Protein AF-A0A9X0D9J4-F1 (afdb_monomer)

Nearest PDB structures (foldseek):
  1x8j-assembly1_A  TM=8.548E-01  e=2.044E-05  Spodoptera frugiperda
  5x2b-assembly3_B  TM=7.689E-01  e=1.694E-05  Mus musculus
  5x2b-assembly8_H  TM=8.054E-01  e=3.588E-05  Mus musculus
  3f3y-assembly2_D  TM=8.824E-01  e=1.421E-04  Homo sapiens
  5x2b-assembly4_D  TM=7.700E-01  e=3.820E-05  Mus musculus

Structure (mmCIF, N/CA/C/O backbone):
data_AF-A0A9X0D9J4-F1
#
_entry.id   AF-A0A9X0D9J4-F1
#
loop_
_atom_site.group_PDB
_atom_site.id
_atom_site.type_symbol
_atom_site.label_atom_id
_atom_site.label_alt_id
_atom_site.label_comp_id
_atom_site.label_asym_id
_atom_site.label_entity_id
_atom_site.label_seq_id
_atom_site.pdbx_PDB_ins_code
_atom_site.Cartn_x
_atom_site.Cartn_y
_atom_site.Cartn_z
_atom_site.occupancy
_atom_site.B_iso_or_equiv
_atom_site.auth_seq_id
_atom_site.auth_comp_id
_atom_site.auth_asym_id
_atom_site.auth_atom_id
_atom_site.pdbx_PDB_model_num
ATOM 1 N N . MET A 1 1 ? 30.056 -6.915 -14.602 1.00 37.34 1 MET A N 1
ATOM 2 C CA . MET A 1 1 ? 28.630 -7.186 -14.317 1.00 37.34 1 MET A CA 1
ATOM 3 C C . MET A 1 1 ? 27.848 -5.922 -14.601 1.00 37.34 1 MET A C 1
ATOM 5 O O . MET A 1 1 ? 28.035 -4.936 -13.902 1.00 37.34 1 MET A O 1
ATOM 9 N N . GLU A 1 2 ? 27.048 -5.941 -15.660 1.00 38.38 2 GLU A N 1
ATOM 10 C CA . GLU A 1 2 ? 26.209 -4.816 -16.075 1.00 38.38 2 GLU A CA 1
ATOM 11 C C . GLU A 1 2 ? 25.000 -4.711 -15.133 1.00 38.38 2 GLU A C 1
ATOM 13 O O . GLU A 1 2 ? 24.261 -5.688 -14.940 1.00 38.38 2 GLU A O 1
ATOM 18 N N . ARG A 1 3 ? 24.897 -3.566 -14.451 1.00 39.16 3 ARG A N 1
ATOM 19 C CA . ARG A 1 3 ? 23.935 -3.303 -13.374 1.00 39.16 3 ARG A CA 1
ATOM 20 C C . ARG A 1 3 ? 22.540 -3.022 -13.948 1.00 39.16 3 ARG A C 1
ATOM 22 O O . ARG A 1 3 ? 22.402 -2.660 -15.112 1.00 39.16 3 ARG A O 1
ATOM 29 N N . VAL A 1 4 ? 21.504 -3.312 -13.157 1.00 40.75 4 VAL A N 1
ATOM 30 C CA . VAL A 1 4 ? 20.101 -3.239 -13.585 1.00 40.75 4 VAL A CA 1
ATOM 31 C C . VAL A 1 4 ? 19.490 -1.932 -13.049 1.00 40.75 4 VAL A C 1
ATOM 33 O O . VAL A 1 4 ? 19.341 -1.820 -11.830 1.00 40.75 4 VAL A O 1
ATOM 36 N N . PRO A 1 5 ? 19.085 -0.977 -13.912 1.00 44.94 5 PRO A N 1
ATOM 37 C CA . PRO A 1 5 ? 18.854 0.427 -13.537 1.00 44.94 5 PRO A CA 1
ATOM 38 C C . PRO A 1 5 ? 17.810 0.691 -12.440 1.00 44.94 5 PRO A C 1
ATOM 40 O O . PRO A 1 5 ? 17.852 1.727 -11.785 1.00 44.94 5 PRO A O 1
ATOM 43 N N . PHE A 1 6 ? 16.862 -0.224 -12.207 1.00 38.28 6 PHE A N 1
ATOM 44 C CA . PHE A 1 6 ? 15.799 -0.027 -11.212 1.00 38.28 6 PHE A CA 1
ATOM 45 C C . PHE A 1 6 ? 16.192 -0.429 -9.779 1.00 38.28 6 PHE A C 1
ATOM 47 O O . PHE A 1 6 ? 15.491 -0.068 -8.837 1.00 38.28 6 PHE A O 1
ATOM 54 N N . LEU A 1 7 ? 17.299 -1.159 -9.598 1.00 39.75 7 LEU A N 1
ATOM 55 C CA . LEU A 1 7 ? 17.807 -1.583 -8.281 1.00 39.75 7 LEU A CA 1
ATOM 56 C C . LEU A 1 7 ? 18.912 -0.662 -7.741 1.00 39.75 7 LEU A C 1
ATOM 58 O O . LEU A 1 7 ? 19.420 -0.884 -6.646 1.00 39.75 7 LEU A O 1
ATOM 62 N N . GLU A 1 8 ? 19.294 0.367 -8.496 1.00 45.62 8 GLU A N 1
ATOM 63 C CA . GLU A 1 8 ? 20.432 1.240 -8.180 1.00 45.62 8 GLU A CA 1
ATOM 64 C C . GLU A 1 8 ? 20.079 2.391 -7.220 1.00 45.62 8 GLU A C 1
ATOM 66 O O . GLU A 1 8 ? 20.970 3.036 -6.676 1.00 45.62 8 GLU A O 1
ATOM 71 N N . LEU A 1 9 ? 18.789 2.627 -6.953 1.00 37.94 9 LEU A N 1
ATOM 72 C CA . LEU A 1 9 ? 18.294 3.781 -6.186 1.00 37.94 9 LEU A CA 1
ATOM 73 C C . LEU A 1 9 ? 18.106 3.532 -4.678 1.00 37.94 9 LEU A C 1
ATOM 75 O O . LEU A 1 9 ? 17.303 4.198 -4.030 1.00 37.94 9 LEU A O 1
ATOM 79 N N . ALA A 1 10 ? 18.867 2.609 -4.092 1.00 41.00 10 ALA A N 1
ATOM 80 C CA . ALA A 1 10 ? 18.852 2.364 -2.649 1.00 41.00 10 ALA A CA 1
ATOM 81 C C . ALA A 1 10 ? 20.189 2.700 -1.971 1.00 41.00 10 ALA A C 1
ATOM 83 O O . ALA A 1 10 ? 20.630 1.984 -1.080 1.00 41.00 10 ALA A O 1
ATOM 84 N N . THR A 1 11 ? 20.834 3.813 -2.327 1.00 41.22 11 THR A N 1
ATOM 85 C CA . THR A 1 11 ? 21.768 4.463 -1.392 1.00 41.22 11 THR A CA 1
ATOM 86 C C . THR A 1 11 ? 20.986 5.446 -0.531 1.00 41.22 11 THR A C 1
ATOM 88 O O . THR A 1 11 ? 21.172 6.659 -0.610 1.00 41.22 11 THR A O 1
ATOM 91 N N . ASN A 1 12 ? 20.064 4.919 0.276 1.00 43.94 12 ASN A N 1
ATOM 92 C CA . ASN A 1 12 ? 19.640 5.663 1.451 1.00 43.94 12 ASN A CA 1
ATOM 93 C C . ASN A 1 12 ? 20.888 5.717 2.356 1.00 43.94 12 ASN A C 1
ATOM 95 O O . ASN A 1 12 ? 21.502 4.659 2.551 1.00 43.94 12 ASN A O 1
ATOM 99 N N . PRO A 1 13 ? 21.331 6.886 2.864 1.00 40.62 13 PRO A N 1
ATOM 100 C CA . PRO A 1 13 ? 22.352 6.914 3.909 1.00 40.62 13 PRO A CA 1
ATOM 101 C C . PRO A 1 13 ? 21.949 5.913 4.989 1.00 40.62 13 PRO A C 1
ATOM 103 O O . PRO A 1 13 ? 20.756 5.725 5.210 1.00 40.62 13 PRO A O 1
ATOM 106 N N . HIS A 1 14 ? 22.924 5.221 5.580 1.00 43.00 14 HIS A N 1
ATOM 107 C CA . HIS A 1 14 ? 22.722 4.137 6.540 1.00 43.00 14 HIS A CA 1
ATOM 108 C C . HIS A 1 14 ? 21.894 4.627 7.741 1.00 43.00 14 HIS A C 1
ATOM 110 O O . HIS A 1 14 ? 22.430 5.013 8.775 1.00 43.00 14 HIS A O 1
ATOM 116 N N . VAL A 1 15 ? 20.571 4.668 7.582 1.00 46.84 15 VAL A N 1
ATOM 117 C CA . VAL A 1 15 ? 19.624 4.823 8.672 1.00 46.84 15 VAL A CA 1
ATOM 118 C C . VAL A 1 15 ? 19.740 3.509 9.428 1.00 46.84 15 VAL A C 1
ATOM 120 O O . VAL A 1 15 ? 19.572 2.461 8.793 1.00 46.84 15 VAL A O 1
ATOM 123 N N . PRO A 1 16 ? 20.063 3.521 10.732 1.00 48.31 16 PRO A N 1
ATOM 124 C CA . PRO A 1 16 ? 20.056 2.306 11.526 1.00 48.31 16 PRO A CA 1
ATOM 125 C C . PRO A 1 16 ? 18.695 1.636 11.330 1.00 48.31 16 PRO A C 1
ATOM 127 O O . PRO A 1 16 ? 17.665 2.190 11.718 1.00 48.31 16 PRO A O 1
ATOM 130 N N . GLN A 1 17 ? 18.666 0.491 10.646 1.00 48.66 17 GLN A N 1
ATOM 131 C CA . GLN A 1 17 ? 17.434 -0.273 10.530 1.00 48.66 17 GLN A CA 1
ATOM 132 C C . GLN A 1 17 ? 17.124 -0.783 11.931 1.00 48.66 17 GLN A C 1
ATOM 134 O O . GLN A 1 17 ? 17.922 -1.511 12.520 1.00 48.66 17 GLN A O 1
ATOM 139 N N . ALA A 1 18 ? 16.000 -0.337 12.488 1.00 51.31 18 ALA A N 1
ATOM 140 C CA . ALA A 1 18 ? 15.550 -0.811 13.783 1.00 51.31 18 ALA A CA 1
ATOM 141 C C . ALA A 1 18 ? 15.425 -2.340 13.739 1.00 51.31 18 ALA A C 1
ATOM 143 O O . ALA A 1 18 ? 14.819 -2.887 12.814 1.00 51.31 18 ALA A O 1
ATOM 144 N N . ASP A 1 19 ? 16.002 -3.024 14.729 1.00 59.75 19 ASP A N 1
ATOM 145 C CA . ASP A 1 19 ? 15.873 -4.472 14.836 1.00 59.75 19 ASP A CA 1
ATOM 146 C C . ASP A 1 19 ? 14.392 -4.825 15.042 1.00 59.75 19 ASP A C 1
ATOM 148 O O . ASP A 1 19 ? 13.763 -4.487 16.048 1.00 59.75 19 ASP A O 1
ATOM 152 N N . ILE A 1 20 ? 13.820 -5.535 14.069 1.00 56.69 20 ILE A N 1
ATOM 153 C CA . ILE A 1 20 ? 12.429 -5.999 14.089 1.00 56.69 20 ILE A CA 1
ATOM 154 C C . ILE A 1 20 ? 12.190 -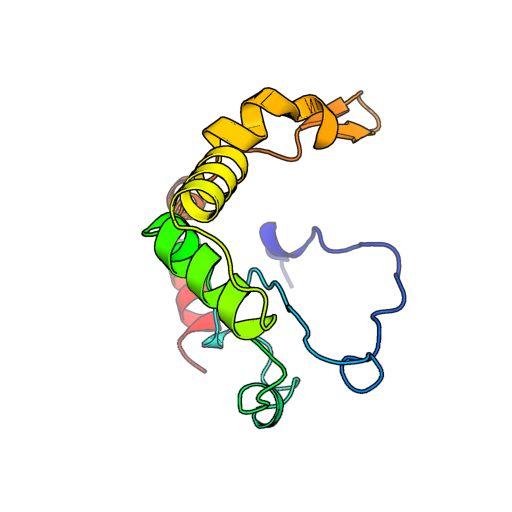6.978 15.250 1.00 56.69 20 ILE A C 1
ATOM 156 O O . ILE A 1 20 ? 11.051 -7.312 15.542 1.00 56.69 20 ILE A O 1
ATOM 160 N N . LYS A 1 21 ? 13.190 -7.378 16.028 1.00 58.94 21 LYS A N 1
ATOM 161 C CA . LYS A 1 21 ? 12.970 -8.135 17.266 1.00 58.94 21 LYS A CA 1
ATOM 162 C C . LYS A 1 21 ? 12.802 -7.253 18.505 1.00 58.94 21 LYS A C 1
ATOM 164 O O . LYS A 1 21 ? 12.174 -7.701 19.454 1.00 58.94 21 LYS A O 1
ATOM 169 N N . THR A 1 22 ? 13.220 -5.985 18.486 1.00 67.12 22 THR A N 1
ATOM 170 C CA . THR A 1 22 ? 13.311 -5.151 19.705 1.00 67.12 22 THR A CA 1
ATOM 171 C C . THR A 1 22 ? 12.199 -4.111 19.904 1.00 67.12 22 THR A C 1
ATOM 173 O O . THR A 1 22 ? 12.081 -3.573 21.001 1.00 67.12 22 THR A O 1
ATOM 176 N N . LEU A 1 23 ? 11.356 -3.823 18.904 1.00 61.19 23 LEU A N 1
ATOM 177 C CA . LEU A 1 23 ? 10.247 -2.858 19.041 1.00 61.19 23 LEU A CA 1
ATOM 178 C C . LEU A 1 23 ? 9.037 -3.452 19.807 1.00 61.19 23 LEU A C 1
ATOM 180 O O . LEU A 1 23 ? 8.791 -4.654 19.785 1.00 61.19 23 LEU A O 1
ATOM 184 N N . PRO A 1 24 ? 8.208 -2.653 20.482 1.00 65.31 24 PRO A N 1
ATOM 185 C CA . PRO A 1 24 ? 6.934 -3.155 20.993 1.00 65.31 24 PRO A CA 1
ATOM 186 C C . PRO A 1 24 ? 5.975 -3.485 19.830 1.00 65.31 24 PRO A C 1
ATOM 188 O O . PRO A 1 24 ? 5.956 -2.786 18.817 1.00 65.31 24 PRO A O 1
ATOM 191 N N . GLY A 1 25 ? 5.208 -4.576 19.941 1.00 53.41 25 GLY A N 1
ATOM 192 C CA . GLY A 1 25 ? 4.090 -4.870 19.031 1.00 53.41 25 GLY A CA 1
ATOM 193 C C . GLY A 1 25 ? 2.857 -4.011 19.342 1.00 53.41 25 GLY A C 1
ATOM 194 O O . GLY A 1 25 ? 2.785 -3.459 20.444 1.00 53.41 25 GLY A O 1
ATOM 195 N N . PRO A 1 26 ? 1.872 -3.900 18.428 1.00 64.00 26 PRO A N 1
ATOM 196 C CA . PRO A 1 26 ? 1.806 -4.462 17.068 1.00 64.00 26 PRO A CA 1
ATOM 197 C C . PRO A 1 26 ? 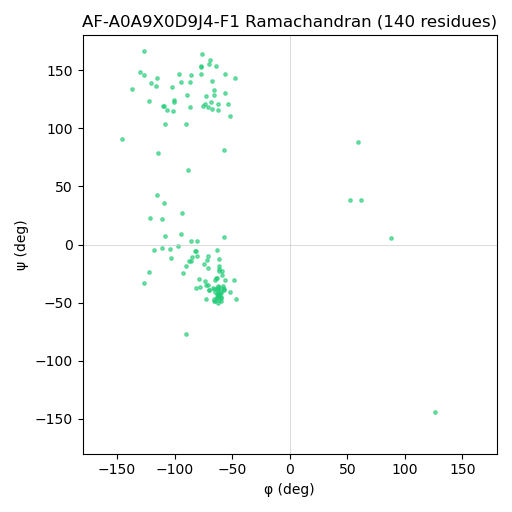2.652 -3.680 16.042 1.00 64.00 26 PRO A C 1
ATOM 199 O O . PRO A 1 26 ? 2.788 -2.460 16.145 1.00 64.00 26 PRO A O 1
ATOM 202 N N . ARG A 1 27 ? 3.224 -4.364 15.034 1.00 67.44 27 ARG A N 1
ATOM 203 C CA . ARG A 1 27 ? 4.136 -3.754 14.043 1.00 67.44 27 ARG A CA 1
ATOM 204 C C . ARG A 1 27 ? 3.615 -3.894 12.615 1.00 67.44 27 ARG A C 1
ATOM 206 O O . ARG A 1 27 ? 3.149 -4.953 12.205 1.00 67.44 27 ARG A O 1
ATOM 213 N N . ILE A 1 28 ? 3.764 -2.826 11.834 1.00 58.16 28 ILE A N 1
ATOM 214 C CA . ILE A 1 28 ? 3.417 -2.798 10.409 1.00 58.16 28 ILE A CA 1
ATOM 215 C C . ILE A 1 28 ? 4.712 -2.710 9.606 1.00 58.16 28 ILE A C 1
ATOM 217 O O . ILE A 1 28 ? 5.463 -1.743 9.737 1.00 58.16 28 ILE A O 1
ATOM 221 N N . ILE A 1 29 ? 4.968 -3.709 8.761 1.00 61.91 29 ILE A N 1
ATOM 222 C CA . ILE A 1 29 ? 6.124 -3.729 7.861 1.00 61.91 29 ILE A CA 1
ATOM 223 C C . ILE A 1 29 ? 5.615 -3.525 6.438 1.00 61.91 29 ILE A C 1
ATOM 225 O O . ILE A 1 29 ? 4.838 -4.321 5.917 1.00 61.91 29 ILE A O 1
ATOM 229 N N . LYS A 1 30 ? 6.063 -2.446 5.794 1.00 52.25 30 LYS A N 1
ATOM 230 C CA . LYS A 1 30 ? 5.739 -2.142 4.398 1.00 52.25 30 LYS A CA 1
ATOM 231 C C . LYS A 1 30 ? 6.915 -2.537 3.513 1.00 52.25 30 LYS A C 1
ATOM 233 O O . LYS A 1 30 ? 8.007 -1.998 3.674 1.00 52.25 30 LYS A O 1
ATOM 238 N N . HIS A 1 31 ? 6.680 -3.413 2.541 1.00 53.84 31 HIS A N 1
ATOM 239 C CA . HIS A 1 31 ? 7.694 -3.805 1.568 1.00 53.84 31 HIS A CA 1
ATOM 240 C C . HIS A 1 31 ? 7.175 -3.697 0.132 1.00 53.84 31 HIS A C 1
ATOM 242 O O . HIS A 1 31 ? 5.983 -3.845 -0.123 1.00 53.84 31 HIS A O 1
ATOM 248 N N . HIS A 1 32 ? 8.080 -3.386 -0.798 1.00 48.31 32 HIS A N 1
ATOM 249 C CA . HIS A 1 32 ? 7.774 -3.168 -2.216 1.00 48.31 32 HIS A CA 1
ATOM 250 C C . HIS A 1 32 ? 8.170 -4.348 -3.119 1.00 48.31 32 HIS A C 1
ATOM 252 O O . HIS A 1 32 ? 7.914 -4.291 -4.318 1.00 48.31 32 HIS A O 1
ATOM 258 N N . LEU A 1 33 ? 8.803 -5.394 -2.574 1.00 51.66 33 LEU A N 1
ATOM 259 C CA . LEU A 1 33 ? 9.148 -6.601 -3.332 1.00 51.66 33 LEU A CA 1
ATOM 260 C C . LEU A 1 33 ? 8.084 -7.686 -3.134 1.00 51.66 33 LEU A C 1
ATOM 262 O O . LEU A 1 33 ? 7.511 -7.807 -2.050 1.00 51.66 33 LEU A O 1
ATOM 266 N N . LEU A 1 34 ? 7.875 -8.475 -4.190 1.00 44.69 34 LEU A N 1
ATOM 267 C CA . LEU A 1 34 ? 7.056 -9.688 -4.192 1.00 44.69 34 LEU A CA 1
ATOM 268 C C . LEU A 1 34 ? 7.551 -10.679 -3.127 1.00 44.69 34 LEU A C 1
ATOM 270 O O . LEU A 1 34 ? 8.752 -10.762 -2.878 1.00 44.69 34 LEU A O 1
ATOM 274 N N . TYR A 1 35 ? 6.618 -11.437 -2.539 1.00 46.81 35 TYR A N 1
ATOM 275 C CA . TYR A 1 35 ? 6.855 -12.430 -1.480 1.00 46.81 35 TYR A CA 1
ATOM 276 C C . TYR A 1 35 ? 8.041 -13.358 -1.788 1.00 46.81 35 TYR A C 1
ATOM 278 O O . TYR A 1 35 ? 8.947 -13.486 -0.968 1.00 46.81 35 TYR A O 1
ATOM 286 N N . ASP A 1 36 ? 8.091 -13.896 -3.009 1.00 48.84 36 ASP A N 1
ATOM 287 C CA . ASP A 1 36 ? 9.113 -14.857 -3.448 1.00 48.84 36 ASP A CA 1
ATOM 288 C C . ASP A 1 36 ? 10.508 -14.237 -3.656 1.00 48.84 36 ASP A C 1
ATOM 290 O O . ASP A 1 36 ? 11.505 -14.949 -3.767 1.00 48.84 36 ASP A O 1
ATOM 294 N N . VAL A 1 37 ? 10.591 -12.902 -3.693 1.00 46.94 37 VAL A N 1
ATOM 295 C CA . VAL A 1 37 ? 11.815 -12.129 -3.975 1.00 46.94 37 VAL A CA 1
ATOM 296 C C . VAL A 1 37 ? 12.309 -11.379 -2.733 1.00 46.94 37 VAL A C 1
ATOM 298 O O . VAL A 1 37 ? 13.364 -10.742 -2.765 1.00 46.94 37 VAL A O 1
ATOM 301 N N . ILE A 1 38 ? 11.581 -11.458 -1.613 1.00 51.38 38 ILE A N 1
ATOM 302 C CA . ILE A 1 38 ? 12.139 -11.098 -0.310 1.00 51.38 38 ILE A CA 1
ATOM 303 C C . ILE A 1 38 ? 13.288 -12.083 -0.067 1.00 51.38 38 ILE A C 1
ATOM 305 O O . ILE A 1 38 ? 13.052 -13.292 -0.091 1.00 51.38 38 ILE A O 1
ATOM 309 N N . PRO A 1 39 ? 14.541 -11.623 0.119 1.00 42.09 39 PRO A N 1
ATOM 310 C CA . PRO A 1 39 ? 15.641 -12.539 0.365 1.00 42.09 39 PRO A CA 1
ATOM 311 C C . PRO A 1 39 ? 15.268 -13.441 1.544 1.00 42.09 39 PRO A C 1
ATOM 313 O O . PRO A 1 39 ? 15.042 -12.951 2.652 1.00 42.09 39 PRO A O 1
ATOM 316 N N . LYS A 1 40 ? 15.240 -14.763 1.302 1.00 47.00 40 LYS A N 1
ATOM 317 C CA . LYS A 1 40 ? 14.922 -15.834 2.274 1.00 47.00 40 LYS A CA 1
ATOM 318 C C . LYS A 1 40 ? 15.836 -15.835 3.524 1.00 47.00 40 LYS A C 1
ATOM 320 O O . LYS A 1 40 ? 15.751 -16.722 4.361 1.00 47.00 40 LYS A O 1
ATOM 325 N N . GLY A 1 41 ? 16.707 -14.833 3.666 1.00 41.06 41 GLY A N 1
ATOM 326 C CA . GLY A 1 41 ? 17.519 -14.545 4.846 1.00 41.06 41 GLY A CA 1
ATOM 327 C C . GLY A 1 41 ? 16.798 -13.766 5.952 1.00 41.06 41 GLY A C 1
ATOM 328 O O . GLY A 1 41 ? 17.370 -13.610 7.027 1.00 41.06 41 GLY A O 1
ATOM 329 N N . ALA A 1 42 ? 15.559 -13.307 5.741 1.00 45.03 42 ALA A N 1
ATOM 330 C CA . ALA A 1 42 ? 14.734 -12.706 6.790 1.00 45.03 42 ALA A CA 1
ATOM 331 C C . ALA A 1 42 ? 13.497 -13.571 7.098 1.00 45.03 42 ALA A C 1
ATOM 333 O O . ALA A 1 42 ? 12.383 -13.256 6.706 1.00 45.03 42 ALA A O 1
ATOM 334 N N . ASN A 1 43 ? 13.732 -14.638 7.868 1.00 48.59 43 ASN A N 1
ATOM 335 C CA . ASN A 1 43 ? 12.789 -15.228 8.824 1.00 48.59 43 ASN A CA 1
ATOM 336 C C . ASN A 1 43 ? 11.432 -15.736 8.284 1.00 48.59 43 ASN A C 1
ATOM 338 O O . ASN A 1 43 ? 10.391 -15.105 8.455 1.00 48.59 43 ASN A O 1
ATOM 342 N N . GLU A 1 44 ? 11.410 -16.994 7.849 1.00 47.06 44 GLU A N 1
ATOM 343 C CA . GLU A 1 44 ? 10.188 -17.815 7.735 1.00 47.06 44 GLU A CA 1
ATOM 344 C C . GLU A 1 44 ? 9.332 -17.764 9.028 1.00 47.06 44 GLU A C 1
ATOM 346 O O . GLU A 1 44 ? 8.111 -17.741 8.978 1.00 47.06 44 GLU A O 1
ATOM 351 N N . LYS A 1 45 ? 9.976 -17.600 10.197 1.00 52.00 45 LYS A N 1
ATOM 352 C CA . LYS A 1 45 ? 9.326 -17.479 11.516 1.00 52.00 45 LYS A CA 1
ATOM 353 C C . LYS A 1 45 ? 8.631 -16.140 11.813 1.00 52.00 45 LYS A C 1
ATOM 355 O O . LYS A 1 45 ? 7.882 -16.083 12.778 1.00 52.00 45 LYS A O 1
ATOM 360 N N . THR A 1 46 ? 8.905 -15.053 11.083 1.00 57.62 46 THR A N 1
ATOM 361 C CA . THR A 1 46 ? 8.294 -13.734 11.390 1.00 57.62 46 THR A CA 1
ATOM 362 C C . THR A 1 46 ? 6.941 -13.512 10.729 1.00 57.62 46 THR A C 1
ATOM 364 O O . THR A 1 46 ? 6.242 -12.579 11.102 1.00 57.62 46 THR A O 1
ATOM 367 N N . LEU A 1 47 ? 6.579 -14.335 9.743 1.00 58.12 47 LEU A N 1
ATOM 368 C CA . LEU A 1 47 ? 5.295 -14.230 9.045 1.00 58.12 47 LEU A CA 1
ATOM 369 C C . LEU A 1 47 ? 4.146 -14.837 9.855 1.00 58.12 47 LEU A C 1
ATOM 371 O O . LEU A 1 47 ? 3.028 -14.341 9.777 1.00 58.12 47 LEU A O 1
ATOM 375 N N . ASP A 1 48 ? 4.448 -15.850 10.668 1.00 67.50 48 ASP A N 1
ATOM 376 C CA . ASP A 1 48 ? 3.498 -16.473 11.595 1.00 67.50 48 ASP A CA 1
ATOM 377 C C . ASP A 1 48 ? 3.416 -15.733 12.946 1.00 67.50 48 ASP A C 1
ATOM 379 O O . ASP A 1 48 ? 2.722 -16.177 13.862 1.00 67.50 48 ASP A O 1
ATOM 383 N N . ASP A 1 49 ? 4.139 -14.617 13.106 1.00 77.19 49 ASP A N 1
ATOM 384 C CA . ASP A 1 49 ? 4.076 -13.813 14.326 1.00 77.19 49 ASP A CA 1
ATOM 385 C C . ASP A 1 49 ? 2.738 -13.051 14.366 1.00 77.19 49 ASP A C 1
ATOM 387 O O . ASP A 1 49 ? 2.479 -12.227 13.483 1.00 77.19 49 ASP A O 1
ATOM 391 N N . PRO A 1 50 ? 1.897 -13.243 15.401 1.00 82.00 50 PRO A N 1
ATOM 392 C CA . PRO A 1 50 ? 0.631 -12.521 15.531 1.00 82.00 50 PRO A CA 1
ATOM 393 C C . PRO A 1 50 ? 0.802 -10.995 15.641 1.00 82.00 50 PRO A C 1
ATOM 395 O O . PRO A 1 50 ? -0.178 -10.265 15.516 1.00 82.00 50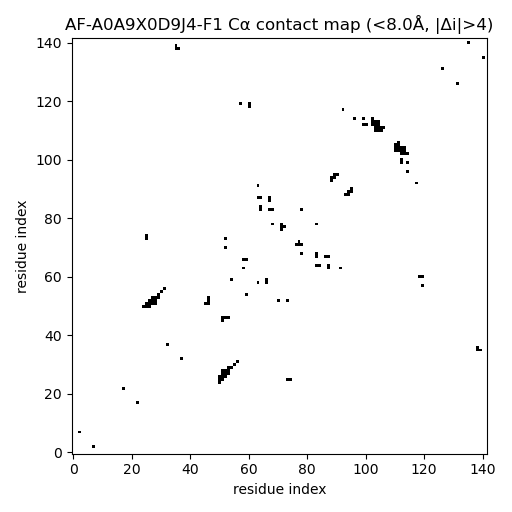 PRO A O 1
ATOM 398 N N . ASN A 1 51 ? 2.022 -10.496 15.863 1.00 82.50 51 ASN A N 1
ATOM 399 C CA . ASN A 1 51 ? 2.362 -9.073 15.912 1.00 82.50 51 ASN A CA 1
ATOM 400 C C . ASN A 1 51 ? 2.874 -8.511 14.579 1.00 82.50 51 ASN A C 1
ATOM 402 O O . ASN A 1 51 ? 3.334 -7.360 14.556 1.00 82.50 51 ASN A O 1
ATOM 406 N N . VAL A 1 52 ? 2.796 -9.274 13.484 1.00 81.25 52 VAL A N 1
ATOM 407 C CA . VAL A 1 52 ? 3.189 -8.847 12.135 1.00 81.25 52 VAL A CA 1
ATOM 408 C C . VAL A 1 52 ? 2.006 -8.978 11.173 1.00 81.25 52 VAL A C 1
ATOM 410 O O . VAL A 1 52 ? 1.456 -10.056 10.982 1.00 81.25 52 VAL A O 1
ATOM 413 N N . LEU A 1 53 ? 1.636 -7.872 10.519 1.00 82.56 53 LEU A N 1
ATOM 414 C CA . LEU A 1 53 ? 0.616 -7.861 9.467 1.00 82.56 53 LEU A CA 1
ATOM 415 C C . LEU A 1 53 ? 1.265 -7.696 8.094 1.00 82.56 53 LEU A C 1
ATOM 417 O O . LEU A 1 53 ? 1.845 -6.649 7.796 1.00 82.56 53 LEU A O 1
ATOM 421 N N . PHE A 1 54 ? 1.132 -8.711 7.243 1.00 82.38 54 PHE A N 1
ATOM 422 C CA . PHE A 1 54 ? 1.603 -8.655 5.862 1.00 82.38 54 PHE A CA 1
ATOM 423 C C . PHE A 1 54 ? 0.517 -8.112 4.926 1.00 82.38 54 PHE A C 1
ATOM 425 O O . PHE A 1 54 ? -0.611 -8.604 4.917 1.00 82.38 54 P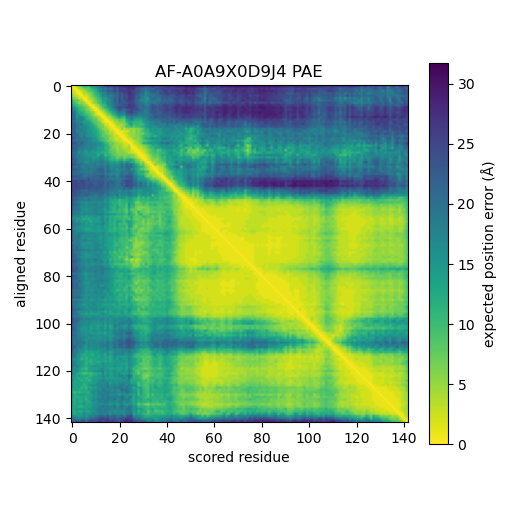HE A O 1
ATOM 432 N N . ILE A 1 55 ? 0.862 -7.110 4.112 1.00 83.38 55 ILE A N 1
ATOM 433 C CA . ILE A 1 55 ? -0.054 -6.486 3.150 1.00 83.38 55 ILE A CA 1
ATOM 434 C C . ILE A 1 55 ? 0.663 -6.259 1.821 1.00 83.38 55 ILE A C 1
ATOM 436 O O . ILE A 1 55 ? 1.765 -5.711 1.782 1.00 83.38 55 ILE A O 1
ATOM 440 N N . LYS A 1 56 ? -0.003 -6.620 0.720 1.00 82.94 56 LYS A N 1
ATOM 441 C CA . LYS A 1 56 ? 0.467 -6.357 -0.646 1.00 82.94 56 LYS A CA 1
ATOM 442 C C . LYS A 1 56 ? -0.142 -5.065 -1.181 1.00 82.94 56 LYS A C 1
ATOM 444 O O . LYS A 1 56 ? -1.328 -4.792 -0.989 1.00 82.94 56 LYS A O 1
ATOM 449 N N . TYR A 1 57 ? 0.662 -4.279 -1.892 1.00 84.50 57 TYR A N 1
ATOM 450 C CA . TYR A 1 57 ? 0.206 -3.021 -2.487 1.00 84.50 57 TYR A CA 1
ATOM 451 C C . TYR A 1 57 ? -0.923 -3.238 -3.505 1.00 84.50 57 TYR A C 1
ATOM 453 O O . TYR A 1 57 ? -1.858 -2.443 -3.591 1.00 84.50 57 TYR A O 1
ATOM 461 N N . GLU A 1 58 ? -0.859 -4.332 -4.257 1.00 86.56 58 GLU A N 1
ATOM 462 C CA . GLU A 1 58 ? -1.847 -4.703 -5.264 1.00 86.56 58 GLU A CA 1
ATOM 463 C C . GLU A 1 58 ? -3.222 -4.945 -4.645 1.00 86.56 58 GLU A C 1
ATOM 465 O O . GLU A 1 58 ? -4.229 -4.547 -5.227 1.00 86.56 58 GLU A O 1
ATOM 470 N N . ASP A 1 59 ? -3.269 -5.557 -3.464 1.00 88.06 59 ASP A N 1
ATOM 471 C CA . ASP A 1 59 ? -4.528 -5.867 -2.790 1.00 88.06 59 ASP A CA 1
ATOM 472 C C . ASP A 1 59 ? -5.114 -4.619 -2.113 1.00 88.06 59 ASP A C 1
ATOM 474 O O . ASP A 1 59 ? -6.313 -4.370 -2.247 1.00 88.06 59 ASP A O 1
ATOM 478 N N . LEU A 1 60 ? -4.265 -3.742 -1.555 1.00 90.44 60 LEU A N 1
ATOM 479 C CA . LEU A 1 60 ? -4.670 -2.389 -1.140 1.00 90.44 60 LEU A CA 1
ATOM 480 C C . LEU A 1 60 ? -5.274 -1.588 -2.295 1.00 90.44 60 LEU A C 1
ATOM 482 O O . LEU A 1 60 ? -6.204 -0.807 -2.098 1.00 90.44 60 LEU A O 1
ATOM 486 N N . ARG A 1 61 ? -4.729 -1.742 -3.507 1.00 89.62 61 ARG A N 1
ATOM 487 C CA . ARG A 1 61 ? -5.219 -1.010 -4.677 1.00 89.62 61 ARG A CA 1
ATOM 488 C C . ARG A 1 61 ? -6.555 -1.549 -5.184 1.00 89.62 61 ARG A C 1
ATOM 490 O O . ARG A 1 61 ? -7.329 -0.754 -5.713 1.00 89.62 61 ARG A O 1
ATOM 497 N N . LYS A 1 62 ? -6.811 -2.853 -5.037 1.00 91.44 62 LYS A N 1
ATOM 498 C CA . LYS A 1 62 ? -8.080 -3.498 -5.412 1.00 91.44 62 LYS A CA 1
ATOM 499 C C . LYS A 1 62 ? -9.207 -3.149 -4.445 1.00 91.44 62 LYS A C 1
ATOM 501 O O . LYS A 1 62 ? -10.292 -2.810 -4.901 1.00 91.44 62 LYS A O 1
ATOM 506 N N . ASP A 1 63 ? -8.948 -3.226 -3.141 1.00 93.50 63 ASP A N 1
ATOM 507 C CA . ASP A 1 63 ? -9.948 -2.948 -2.109 1.00 93.50 63 ASP A CA 1
ATOM 508 C C . ASP A 1 63 ? -9.307 -2.297 -0.881 1.00 93.50 63 ASP A C 1
ATOM 510 O O . ASP A 1 63 ? -8.860 -2.955 0.061 1.00 93.50 63 ASP A O 1
ATOM 514 N N . LEU A 1 64 ? -9.272 -0.968 -0.892 1.00 93.69 64 LEU A N 1
ATOM 515 C CA . LEU A 1 64 ? -8.665 -0.198 0.185 1.00 93.69 64 LEU A CA 1
ATOM 516 C C . LEU A 1 64 ? -9.499 -0.238 1.474 1.00 93.69 64 LEU A C 1
ATOM 518 O O . LEU A 1 64 ? -8.930 -0.268 2.561 1.00 93.69 64 LEU A O 1
ATOM 522 N N . VAL A 1 65 ? -10.830 -0.269 1.371 1.00 96.00 65 VAL A N 1
ATOM 523 C CA . VAL A 1 65 ? -11.748 -0.215 2.523 1.00 96.00 65 VAL A CA 1
ATOM 524 C C . VAL A 1 65 ? -11.589 -1.463 3.388 1.00 96.00 65 VAL A C 1
ATOM 526 O O . VAL A 1 65 ? -11.395 -1.357 4.604 1.00 96.00 65 VAL A O 1
ATOM 529 N N . SER A 1 66 ? -11.596 -2.646 2.770 1.00 95.12 66 SER A N 1
ATOM 530 C CA . SER A 1 66 ? -11.424 -3.909 3.497 1.00 95.12 66 SER A CA 1
ATOM 531 C C . SER A 1 66 ? -10.052 -4.009 4.161 1.00 95.12 66 SER A C 1
ATOM 533 O O . SER A 1 66 ? -9.947 -4.469 5.299 1.00 95.12 66 SER A O 1
ATOM 535 N N . HIS A 1 67 ? -8.998 -3.513 3.509 1.00 94.25 67 HIS A N 1
ATOM 536 C CA . HIS A 1 67 ? -7.653 -3.527 4.086 1.00 94.25 67 HIS A CA 1
ATOM 537 C C . HIS A 1 67 ? -7.474 -2.507 5.216 1.00 94.25 67 HIS A C 1
ATOM 539 O O . HIS A 1 67 ? -6.797 -2.810 6.195 1.00 94.25 67 HIS A O 1
ATOM 545 N N . VAL A 1 68 ? -8.105 -1.330 5.143 1.00 95.44 68 VAL A N 1
ATOM 546 C CA . VAL A 1 68 ? -8.130 -0.384 6.274 1.00 95.44 68 VAL A CA 1
ATOM 547 C C . VAL A 1 68 ? -8.812 -1.028 7.483 1.00 95.44 68 VAL A C 1
ATOM 549 O O . VAL A 1 68 ? -8.288 -0.939 8.592 1.00 95.44 68 VAL A O 1
ATOM 552 N N . ARG A 1 69 ? -9.921 -1.749 7.275 1.00 95.44 69 ARG A N 1
ATOM 553 C CA . ARG A 1 69 ? -10.591 -2.517 8.337 1.00 95.44 69 ARG A CA 1
ATOM 554 C C . ARG A 1 69 ? -9.681 -3.604 8.919 1.00 95.44 69 ARG A C 1
ATOM 556 O O . ARG A 1 69 ? -9.595 -3.740 10.135 1.00 95.44 69 ARG A O 1
ATOM 563 N N . MET A 1 70 ? -8.971 -4.343 8.067 1.00 93.38 70 MET A N 1
ATOM 564 C CA . MET A 1 70 ? -8.004 -5.365 8.487 1.00 93.38 70 MET A CA 1
ATOM 565 C C . MET A 1 70 ? -6.881 -4.774 9.352 1.00 93.38 70 MET A C 1
ATOM 567 O O . MET A 1 70 ? -6.572 -5.329 10.405 1.00 93.38 70 MET A O 1
ATOM 571 N N . ILE A 1 71 ? -6.315 -3.629 8.954 1.00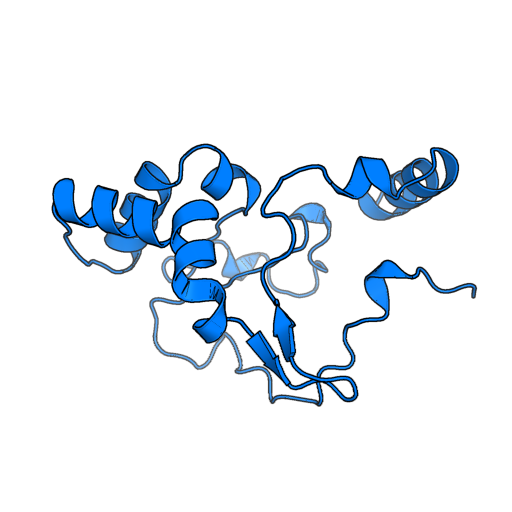 93.69 71 ILE A N 1
ATOM 572 C CA . ILE A 1 71 ? -5.286 -2.916 9.730 1.00 93.69 71 ILE A CA 1
ATOM 573 C C . ILE A 1 71 ? -5.849 -2.444 11.074 1.00 93.69 71 ILE A C 1
ATOM 575 O O . ILE A 1 71 ? -5.204 -2.626 12.103 1.00 93.69 71 ILE A O 1
ATOM 579 N N . ALA A 1 72 ? -7.050 -1.863 11.085 1.00 94.12 72 ALA A N 1
ATOM 580 C CA . ALA A 1 72 ? -7.694 -1.389 12.307 1.00 94.12 72 ALA A CA 1
ATOM 581 C C . ALA A 1 72 ? -7.908 -2.527 13.318 1.00 94.12 72 ALA A C 1
ATOM 583 O O . ALA A 1 72 ? -7.533 -2.399 14.485 1.00 94.12 72 ALA A O 1
ATOM 584 N N . ASN A 1 73 ? -8.407 -3.674 12.847 1.00 92.88 73 ASN A N 1
ATOM 585 C CA . ASN A 1 73 ? -8.588 -4.874 13.663 1.00 92.88 73 ASN A CA 1
ATOM 586 C C . ASN A 1 73 ? -7.256 -5.398 14.214 1.00 92.88 73 ASN A C 1
ATOM 588 O O . ASN A 1 73 ? -7.167 -5.720 15.394 1.00 92.88 73 ASN A O 1
ATOM 592 N N . PHE A 1 74 ? -6.210 -5.437 13.387 1.00 92.12 74 PHE A N 1
ATOM 593 C CA . PHE A 1 74 ? -4.875 -5.864 13.809 1.00 92.12 74 PHE A CA 1
ATOM 594 C C . PHE A 1 74 ? -4.274 -4.957 14.895 1.00 92.12 74 PHE A C 1
ATOM 596 O O . PHE A 1 74 ? -3.612 -5.429 15.815 1.00 92.12 74 PHE A O 1
ATOM 603 N N . LEU A 1 75 ? -4.543 -3.652 14.827 1.00 91.75 75 LEU A N 1
ATOM 604 C CA . LEU A 1 75 ? -4.130 -2.684 15.846 1.00 91.75 75 LEU A CA 1
ATOM 605 C C . LEU A 1 75 ? -5.056 -2.656 17.076 1.00 91.75 75 LEU A C 1
ATOM 607 O O . LEU A 1 75 ? -4.843 -1.838 17.972 1.00 91.75 75 LEU A O 1
ATOM 611 N N . ASN A 1 76 ? -6.077 -3.521 17.132 1.00 92.38 76 ASN A N 1
ATOM 612 C CA . ASN A 1 76 ? -7.135 -3.514 18.147 1.00 92.38 76 ASN A CA 1
ATOM 613 C C . ASN A 1 76 ? -7.820 -2.140 18.289 1.00 92.38 76 ASN A C 1
ATOM 615 O O . ASN A 1 76 ? -8.149 -1.703 19.392 1.00 92.38 76 ASN A O 1
ATOM 619 N N . GLN A 1 77 ? -8.021 -1.445 17.166 1.00 92.06 77 GLN A N 1
ATOM 620 C CA . GLN A 1 77 ? -8.695 -0.150 17.098 1.00 92.06 77 GLN A CA 1
ATOM 621 C C . GLN A 1 77 ? -10.069 -0.321 16.437 1.00 92.06 77 GLN A C 1
ATOM 623 O O . GLN A 1 77 ? -10.139 -0.455 15.213 1.00 92.06 77 GLN A O 1
ATOM 628 N N . PRO A 1 78 ? -11.177 -0.320 17.201 1.00 90.00 78 PRO A N 1
ATOM 629 C CA . PRO A 1 78 ? -12.507 -0.372 16.613 1.00 90.00 78 PRO A CA 1
ATOM 630 C C . PRO A 1 78 ? -12.815 0.960 15.919 1.00 90.00 78 PRO A C 1
ATOM 632 O O . PRO A 1 78 ? -12.858 2.012 16.556 1.00 90.00 78 PRO A O 1
ATOM 635 N N . LEU A 1 79 ? -13.041 0.917 14.607 1.00 94.12 79 LEU A N 1
ATOM 636 C CA . LEU A 1 79 ? -13.418 2.081 13.804 1.00 94.12 79 LEU A CA 1
ATOM 637 C C . LEU A 1 79 ? -14.826 1.884 13.239 1.00 94.12 79 LEU A C 1
ATOM 639 O O . LEU A 1 79 ? -15.196 0.773 12.861 1.00 94.12 79 LEU A O 1
ATOM 643 N N . SER A 1 80 ? -15.603 2.966 13.158 1.00 96.12 80 SER A N 1
ATOM 644 C CA . SER A 1 80 ? -16.889 2.952 12.458 1.00 96.12 80 SER A CA 1
ATOM 645 C C . SER A 1 80 ? -16.689 2.840 10.945 1.00 96.12 80 SER A C 1
ATOM 647 O O . SER A 1 80 ? -15.662 3.269 10.410 1.00 96.12 80 SER A O 1
ATOM 649 N N . ASP A 1 81 ? -17.693 2.316 10.241 1.00 95.06 81 ASP A N 1
ATOM 650 C CA . ASP A 1 81 ? -17.653 2.193 8.780 1.00 95.06 81 ASP A CA 1
ATOM 651 C C . ASP A 1 81 ? -17.439 3.554 8.094 1.00 95.06 81 ASP A C 1
ATOM 653 O O . ASP A 1 81 ? -16.658 3.654 7.147 1.00 95.06 81 ASP A O 1
ATOM 657 N N . ASP A 1 82 ? -18.041 4.623 8.622 1.00 96.19 82 ASP A N 1
ATOM 658 C CA . ASP A 1 82 ? -17.850 5.989 8.120 1.00 96.19 82 ASP A CA 1
ATOM 659 C C . ASP A 1 82 ? -16.391 6.447 8.220 1.00 96.19 82 ASP A C 1
ATOM 661 O O . ASP A 1 82 ? -15.845 7.043 7.287 1.00 96.19 82 ASP A O 1
ATOM 665 N N . LEU A 1 83 ? -15.733 6.149 9.344 1.00 95.62 83 LEU A N 1
ATOM 666 C CA . LEU A 1 83 ? -14.338 6.517 9.556 1.00 95.62 83 LEU A CA 1
ATOM 667 C C . LEU A 1 83 ? -13.408 5.692 8.661 1.00 95.62 83 LEU A C 1
ATOM 669 O O . LEU A 1 83 ? -12.474 6.248 8.086 1.00 95.62 83 LEU A O 1
ATOM 673 N N . ILE A 1 84 ? -13.690 4.399 8.484 1.00 96.69 84 ILE A N 1
ATOM 674 C CA . ILE A 1 84 ? -12.952 3.525 7.560 1.00 96.69 84 ILE A CA 1
ATOM 675 C C . ILE A 1 84 ? -13.047 4.065 6.129 1.00 96.69 84 ILE A C 1
ATOM 677 O O . ILE A 1 84 ? -12.022 4.210 5.461 1.00 96.69 84 ILE A O 1
ATOM 681 N N . ASN A 1 85 ? -14.253 4.408 5.671 1.00 96.12 85 ASN A N 1
ATOM 682 C CA . ASN A 1 85 ? -14.471 4.955 4.332 1.00 96.12 85 ASN A CA 1
ATOM 683 C C . ASN A 1 85 ? -13.740 6.287 4.141 1.00 96.12 85 ASN A C 1
ATOM 685 O O . ASN A 1 85 ? -13.079 6.492 3.122 1.00 96.12 85 ASN A O 1
ATOM 689 N N . ARG A 1 86 ? -13.780 7.165 5.149 1.00 96.25 86 ARG A N 1
ATOM 690 C CA . ARG A 1 86 ? -13.057 8.440 5.125 1.00 96.25 86 ARG A CA 1
ATOM 691 C C . ARG A 1 86 ? -11.543 8.243 5.049 1.00 96.25 86 ARG A C 1
ATOM 693 O O . ARG A 1 86 ? -10.886 8.912 4.252 1.00 96.25 86 ARG A O 1
ATOM 700 N N . ILE A 1 87 ? -10.988 7.320 5.837 1.00 95.19 87 ILE A N 1
ATOM 701 C CA . ILE A 1 87 ? -9.559 6.979 5.788 1.00 95.19 87 ILE A CA 1
ATOM 702 C C . ILE A 1 87 ? -9.202 6.438 4.402 1.00 95.19 87 ILE A C 1
ATOM 704 O O . ILE A 1 87 ? -8.237 6.904 3.799 1.00 95.19 87 ILE A O 1
ATOM 708 N N . ALA A 1 88 ? -9.990 5.507 3.862 1.00 94.94 88 ALA A N 1
ATOM 709 C CA . ALA A 1 88 ? -9.761 4.955 2.531 1.00 94.94 88 ALA A CA 1
ATOM 710 C C . ALA A 1 88 ? -9.794 6.049 1.447 1.00 94.94 88 ALA A C 1
ATOM 712 O O . ALA A 1 88 ? -8.925 6.081 0.575 1.00 94.94 88 ALA A O 1
ATOM 713 N N . GLU A 1 89 ? -10.726 7.000 1.517 1.00 94.12 89 GLU A N 1
ATOM 714 C CA . GLU A 1 89 ? -10.771 8.122 0.578 1.00 94.12 89 GLU A CA 1
ATOM 715 C C . GLU A 1 89 ? -9.517 9.005 0.683 1.00 94.12 89 GLU A C 1
ATOM 717 O O . GLU A 1 89 ? -8.896 9.323 -0.337 1.00 94.12 89 GLU A O 1
ATOM 722 N N . GLN A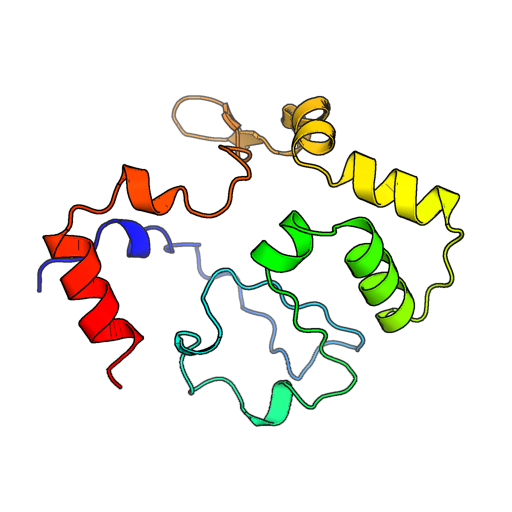 1 90 ? -9.096 9.363 1.898 1.00 92.56 90 GLN A N 1
ATOM 723 C CA . GLN A 1 90 ? -7.909 10.196 2.126 1.00 92.56 90 GLN A CA 1
ATOM 724 C C . GLN A 1 90 ? -6.610 9.493 1.708 1.00 92.56 90 GLN A C 1
ATOM 726 O O . GLN A 1 90 ? -5.725 10.126 1.129 1.00 92.56 90 GLN A O 1
ATOM 731 N N . CYS A 1 91 ? -6.514 8.187 1.950 1.00 90.88 91 CYS A N 1
ATOM 732 C CA . CYS A 1 91 ? -5.380 7.349 1.565 1.00 90.88 91 CYS A CA 1
ATOM 733 C C . CYS A 1 91 ? -5.425 6.898 0.096 1.00 90.88 91 CYS A C 1
ATOM 735 O O . CYS A 1 91 ? -4.468 6.293 -0.390 1.00 90.88 91 CYS A O 1
ATOM 737 N N . SER A 1 92 ? -6.502 7.188 -0.639 1.00 91.31 92 SER A N 1
ATOM 738 C CA . SER A 1 92 ? -6.552 6.949 -2.081 1.00 91.31 92 SER A CA 1
ATOM 739 C C . SER A 1 92 ? -5.528 7.824 -2.808 1.00 91.31 92 SER A C 1
ATOM 741 O O . SER A 1 92 ? -5.198 8.922 -2.363 1.00 91.31 92 SER A O 1
ATOM 743 N N . PHE A 1 93 ? -5.057 7.391 -3.981 1.00 89.38 93 PHE A N 1
ATOM 744 C CA . PHE A 1 93 ? -4.108 8.197 -4.761 1.00 89.38 93 PHE A CA 1
ATOM 745 C C . PHE A 1 93 ? -4.658 9.597 -5.083 1.00 89.38 93 PHE A C 1
ATOM 747 O O . PHE A 1 93 ? -3.935 10.586 -4.994 1.00 89.38 93 PHE A O 1
ATOM 754 N N . SER A 1 94 ? -5.951 9.695 -5.403 1.00 89.25 94 SER A N 1
ATOM 755 C CA . SER A 1 94 ? -6.651 10.968 -5.594 1.00 89.25 94 SER A CA 1
ATOM 756 C C . SER A 1 94 ? -6.689 11.816 -4.323 1.00 89.25 94 SER A C 1
ATOM 758 O O . SER A 1 94 ? -6.464 13.020 -4.405 1.00 89.25 94 SER A O 1
ATOM 760 N N . GLY A 1 95 ? -6.946 11.205 -3.164 1.00 89.94 95 GLY A N 1
ATOM 761 C CA . GLY A 1 95 ? -6.960 11.882 -1.866 1.00 89.94 95 GLY A CA 1
ATOM 762 C C . GLY A 1 95 ? -5.582 12.418 -1.490 1.00 89.94 95 GLY A C 1
ATOM 763 O O . GLY A 1 95 ? -5.434 13.606 -1.213 1.00 89.94 95 GLY A O 1
ATOM 764 N N . MET A 1 96 ? -4.552 11.580 -1.601 1.00 89.06 96 MET A N 1
ATOM 765 C CA . MET A 1 96 ? -3.166 11.964 -1.335 1.00 89.06 96 MET A CA 1
ATOM 766 C C . MET A 1 96 ? -2.679 13.065 -2.282 1.00 89.06 96 MET A C 1
ATOM 768 O O . MET A 1 96 ? -1.998 13.991 -1.847 1.00 89.06 96 MET A O 1
ATOM 772 N N . LYS A 1 97 ? -3.062 13.016 -3.566 1.00 87.25 97 LYS A N 1
ATOM 773 C CA . LYS A 1 97 ? -2.677 14.029 -4.560 1.00 87.25 97 LYS A CA 1
ATOM 774 C C . LYS A 1 97 ? -3.249 15.417 -4.249 1.00 87.25 97 LYS A C 1
ATOM 776 O O . LYS A 1 97 ? -2.608 16.406 -4.591 1.00 87.25 97 LYS A O 1
ATOM 781 N N . LYS A 1 98 ? -4.402 15.515 -3.571 1.00 88.19 98 LYS A N 1
ATOM 782 C CA . LYS A 1 98 ? -4.937 16.807 -3.088 1.00 88.19 98 LYS A CA 1
ATOM 783 C C . LYS A 1 98 ? -4.001 17.469 -2.065 1.00 88.19 98 LYS A C 1
ATOM 785 O O . LYS A 1 98 ? -3.932 18.689 -2.025 1.00 88.19 98 LYS A O 1
ATOM 790 N N . ASN A 1 99 ? -3.239 16.670 -1.316 1.00 84.31 99 ASN A N 1
ATOM 791 C CA . ASN A 1 99 ? -2.250 17.116 -0.330 1.00 84.31 99 ASN A CA 1
ATOM 792 C C . ASN A 1 99 ? -0.810 16.848 -0.806 1.00 84.31 99 ASN A C 1
ATOM 794 O O . ASN A 1 99 ? 0.057 16.493 -0.010 1.00 84.31 99 ASN A O 1
ATOM 798 N N . ALA A 1 100 ? -0.542 16.981 -2.112 1.00 77.81 100 ALA A N 1
ATOM 799 C CA . ALA A 1 100 ?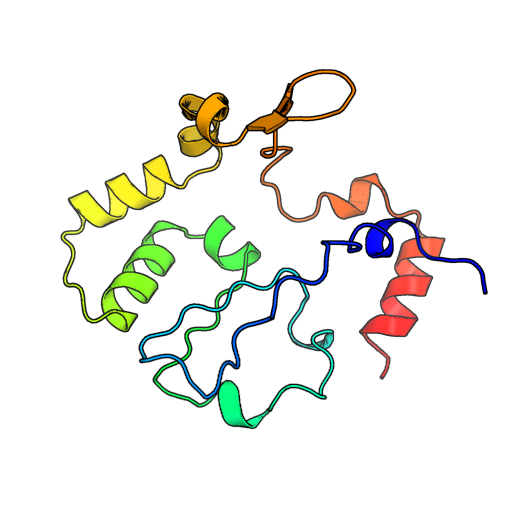 0.744 16.605 -2.707 1.00 77.81 100 ALA A CA 1
ATOM 800 C C . ALA A 1 100 ? 1.957 17.350 -2.122 1.00 77.81 100 ALA A C 1
ATOM 802 O O . ALA A 1 100 ? 3.053 16.795 -2.134 1.00 77.81 100 ALA A O 1
ATOM 803 N N . SER A 1 101 ? 1.770 18.562 -1.588 1.00 76.69 101 SER A N 1
ATOM 804 C CA . SER A 1 101 ? 2.827 19.341 -0.925 1.00 76.69 101 SER A CA 1
ATOM 805 C C . SER A 1 101 ? 3.347 18.677 0.351 1.00 76.69 101 SER A C 1
ATOM 807 O O . SER A 1 101 ? 4.524 18.787 0.660 1.00 76.69 101 SER A O 1
ATOM 809 N N . SER A 1 102 ? 2.515 17.913 1.067 1.00 80.69 102 SER A N 1
ATOM 810 C CA . SER A 1 102 ? 2.965 17.107 2.212 1.00 80.69 102 SER A CA 1
ATOM 811 C C . SER A 1 102 ? 3.825 15.907 1.798 1.00 80.69 102 SER A C 1
ATOM 813 O O . SER A 1 102 ? 4.410 15.245 2.650 1.00 80.69 102 SER A O 1
ATOM 815 N N . PHE A 1 103 ? 3.885 15.616 0.497 1.00 76.19 103 PHE A N 1
ATOM 816 C CA . PHE A 1 103 ? 4.642 14.519 -0.096 1.00 76.19 103 PHE A CA 1
ATOM 817 C C . PHE A 1 103 ? 5.668 15.029 -1.122 1.00 76.19 103 PHE A C 1
ATOM 819 O O . PHE A 1 103 ? 6.052 14.277 -2.021 1.00 76.19 103 PHE A O 1
ATOM 826 N N . SER A 1 104 ? 6.092 16.296 -1.047 1.00 78.12 104 SER A N 1
ATOM 827 C CA . SER A 1 104 ? 7.231 16.780 -1.830 1.00 78.12 104 SER A CA 1
ATOM 828 C C . SER A 1 104 ? 8.540 16.510 -1.090 1.00 78.12 104 SER A C 1
ATOM 830 O O . SER A 1 104 ? 8.602 16.513 0.139 1.00 78.12 104 SER A O 1
ATOM 832 N N . MET A 1 105 ? 9.590 16.218 -1.855 1.00 71.31 105 MET A N 1
ATOM 833 C CA . MET A 1 105 ? 10.946 16.085 -1.335 1.00 71.31 105 MET A CA 1
ATOM 834 C C . MET A 1 105 ? 11.820 17.183 -1.944 1.00 71.31 105 MET A C 1
ATOM 836 O O . MET A 1 105 ? 11.740 17.415 -3.158 1.00 71.31 105 MET A O 1
ATOM 840 N N . PRO A 1 106 ? 12.675 17.839 -1.140 1.00 72.06 106 PRO A N 1
ATOM 841 C CA . PRO A 1 106 ? 13.640 18.784 -1.666 1.00 72.06 106 PRO A CA 1
ATOM 842 C C . PRO A 1 106 ? 14.663 18.045 -2.533 1.00 72.06 106 PRO A C 1
ATOM 844 O O . PRO A 1 106 ? 15.209 17.006 -2.156 1.00 72.06 106 PRO A O 1
ATOM 847 N N . THR A 1 107 ? 14.927 18.597 -3.707 1.00 73.06 107 THR A N 1
ATOM 848 C CA . THR A 1 107 ? 15.918 18.112 -4.669 1.00 73.06 107 THR A CA 1
ATOM 849 C C . THR A 1 107 ? 16.864 19.246 -5.050 1.00 73.06 107 THR A C 1
ATOM 851 O O . THR A 1 107 ? 16.592 20.417 -4.787 1.00 73.06 107 THR A O 1
ATOM 854 N N . LYS A 1 108 ? 17.987 18.914 -5.698 1.00 69.31 108 LYS A N 1
ATOM 855 C CA . LYS A 1 108 ? 18.950 19.920 -6.180 1.00 69.31 108 LYS A CA 1
ATOM 856 C C . LYS A 1 108 ? 18.349 20.892 -7.208 1.00 69.31 108 LYS A C 1
ATOM 858 O O . LYS A 1 108 ? 18.887 21.977 -7.380 1.00 69.31 108 LYS A O 1
ATOM 863 N N . GLU A 1 109 ? 17.252 20.508 -7.861 1.00 70.19 109 GLU A N 1
ATOM 864 C CA . GLU A 1 109 ? 16.587 21.256 -8.937 1.00 70.19 109 GLU A CA 1
ATOM 865 C C . GLU A 1 109 ? 15.244 21.879 -8.495 1.00 70.19 109 GLU A C 1
ATOM 867 O O . GLU A 1 109 ? 14.517 22.425 -9.320 1.00 70.19 109 GLU A O 1
ATOM 872 N N . GLY A 1 110 ? 14.904 21.818 -7.199 1.00 73.94 110 GLY A N 1
ATOM 873 C CA . GLY A 1 110 ? 13.641 22.326 -6.648 1.00 73.94 110 GLY A CA 1
ATOM 874 C C . GLY A 1 110 ? 12.885 21.264 -5.851 1.00 73.94 110 GLY A C 1
ATOM 875 O O . GLY A 1 110 ? 13.494 20.433 -5.181 1.00 73.94 110 GLY A O 1
ATOM 876 N N . GLU A 1 111 ? 11.556 21.259 -5.917 1.00 69.12 111 GLU A N 1
ATOM 877 C CA . GLU A 1 111 ? 10.725 20.247 -5.253 1.00 69.12 111 GLU A CA 1
ATOM 878 C C . GLU A 1 111 ? 10.254 19.177 -6.241 1.00 69.12 111 GLU A C 1
ATOM 880 O O . GLU A 1 111 ? 9.608 19.482 -7.245 1.00 69.12 111 GLU A O 1
ATOM 885 N N . ALA A 1 112 ? 10.536 17.908 -5.937 1.00 72.19 112 ALA A N 1
ATOM 886 C CA . ALA A 1 112 ? 9.995 16.780 -6.687 1.00 72.19 112 ALA A CA 1
ATOM 887 C C . ALA A 1 112 ? 8.848 16.133 -5.910 1.00 72.19 112 ALA A C 1
ATOM 889 O O . ALA A 1 112 ? 8.950 15.881 -4.706 1.00 72.19 112 ALA A O 1
ATOM 890 N N . SER A 1 113 ? 7.752 15.822 -6.604 1.00 76.56 113 SER A N 1
ATOM 891 C CA . SER A 1 113 ? 6.651 15.082 -5.991 1.00 76.56 113 SER A CA 1
ATOM 892 C C . SER A 1 113 ? 7.038 13.619 -5.788 1.00 76.56 113 SER A C 1
ATOM 894 O O . SER A 1 113 ? 7.424 12.931 -6.735 1.00 76.56 113 SER A O 1
ATOM 896 N N . PHE A 1 114 ? 6.865 13.115 -4.567 1.00 79.81 114 PHE A N 1
ATOM 897 C CA . PHE A 1 114 ? 7.011 11.691 -4.267 1.00 79.81 114 PHE A CA 1
ATOM 898 C C . PHE A 1 114 ? 5.863 10.853 -4.866 1.00 79.81 114 PHE A C 1
ATOM 900 O O . PHE A 1 114 ? 5.989 9.644 -5.073 1.00 79.81 114 PHE A O 1
ATOM 907 N N . LEU A 1 115 ? 4.724 11.483 -5.182 1.00 83.62 115 LEU A N 1
ATOM 908 C CA . LEU A 1 115 ? 3.550 10.826 -5.753 1.00 83.62 115 LEU A CA 1
ATOM 909 C C . LEU A 1 115 ? 3.618 10.822 -7.285 1.00 83.62 115 LEU A C 1
ATOM 911 O O . LEU A 1 115 ? 3.328 11.821 -7.935 1.00 83.62 115 LEU A O 1
ATOM 915 N N . ARG A 1 116 ? 3.953 9.668 -7.878 1.00 86.00 116 ARG A N 1
ATOM 916 C CA . ARG A 1 116 ? 4.123 9.541 -9.338 1.00 86.00 116 ARG A CA 1
ATOM 917 C C . ARG A 1 116 ? 2.841 9.157 -10.092 1.00 86.00 116 ARG A C 1
ATOM 919 O O . ARG A 1 116 ? 2.228 10.000 -10.735 1.00 86.00 116 ARG A O 1
ATOM 926 N N . LYS A 1 117 ? 2.441 7.875 -10.052 1.00 85.69 117 LYS A N 1
ATOM 927 C CA . LYS A 1 117 ? 1.262 7.361 -10.793 1.00 85.69 117 LYS A CA 1
ATOM 928 C C . LYS A 1 117 ? 0.234 6.618 -9.935 1.00 85.69 117 LYS A C 1
ATOM 930 O O . LYS A 1 117 ? -0.947 6.677 -10.243 1.00 85.69 117 LYS A O 1
ATOM 935 N N . GLY A 1 118 ? 0.661 5.908 -8.884 1.00 86.19 118 GLY A N 1
ATOM 936 C CA . GLY A 1 118 ? -0.253 5.134 -8.030 1.00 86.19 118 GLY A CA 1
ATOM 937 C C . GLY A 1 118 ? -0.998 4.011 -8.767 1.00 86.19 118 GLY A C 1
ATOM 938 O O . GLY A 1 118 ? -2.192 3.802 -8.538 1.00 86.19 118 GLY A O 1
ATOM 939 N N . VAL A 1 119 ? -0.322 3.326 -9.695 1.00 89.44 119 VAL A N 1
ATOM 940 C CA . VAL A 1 119 ? -0.903 2.259 -10.526 1.00 89.44 119 VAL A CA 1
ATOM 941 C C . VAL A 1 119 ? -0.082 0.978 -10.434 1.00 89.44 119 VAL A C 1
ATOM 943 O O . VAL A 1 119 ? 1.142 1.018 -10.313 1.00 89.44 119 VAL A O 1
ATOM 946 N N . VAL A 1 120 ? -0.776 -0.156 -10.507 1.00 88.25 120 VAL A N 1
ATOM 947 C CA . VAL A 1 120 ? -0.177 -1.492 -10.583 1.00 88.25 120 VAL A CA 1
ATOM 948 C C . VAL A 1 120 ? 0.116 -1.810 -12.047 1.00 88.25 120 VAL A C 1
ATOM 950 O O . VAL A 1 120 ? -0.688 -1.499 -12.921 1.00 88.25 120 VAL A O 1
ATOM 953 N N . GLY A 1 121 ? 1.265 -2.431 -12.320 1.00 86.44 121 GLY A N 1
ATOM 954 C CA . GLY A 1 121 ? 1.622 -2.873 -13.673 1.00 86.44 121 GLY A CA 1
ATOM 955 C C . GLY A 1 121 ? 2.349 -1.840 -14.537 1.00 86.44 121 GLY A C 1
ATOM 956 O O . GLY A 1 121 ? 2.632 -2.132 -15.695 1.00 86.44 121 GLY A O 1
ATOM 957 N N . ASP A 1 122 ? 2.715 -0.670 -13.995 1.00 88.50 122 ASP A N 1
ATOM 958 C CA . ASP A 1 122 ? 3.429 0.364 -14.766 1.00 88.50 122 ASP A CA 1
ATOM 959 C C . ASP A 1 122 ? 4.798 -0.102 -15.286 1.00 88.50 122 ASP A C 1
ATOM 961 O O . ASP A 1 122 ? 5.319 0.481 -16.228 1.00 88.50 122 ASP A O 1
ATOM 965 N N . TRP A 1 123 ? 5.366 -1.168 -14.711 1.00 83.62 123 TRP A N 1
ATOM 966 C CA . TRP A 1 123 ? 6.609 -1.790 -15.173 1.00 83.62 123 TRP A CA 1
ATOM 967 C C . TRP A 1 123 ? 6.545 -2.216 -16.648 1.00 83.62 123 TRP A C 1
ATOM 969 O O . TRP A 1 123 ? 7.550 -2.124 -17.348 1.00 83.62 123 TRP A O 1
ATOM 979 N N . ARG A 1 124 ? 5.359 -2.581 -17.159 1.00 84.12 124 ARG A N 1
ATOM 980 C CA . ARG A 1 124 ? 5.153 -2.972 -18.565 1.00 84.12 124 ARG A CA 1
ATOM 981 C C . ARG A 1 124 ? 5.481 -1.854 -19.557 1.00 84.12 124 ARG A C 1
ATOM 983 O O . ARG A 1 124 ? 5.784 -2.139 -20.705 1.00 84.12 124 ARG A O 1
ATOM 990 N N . ASN A 1 125 ? 5.450 -0.597 -19.113 1.00 86.69 125 ASN A N 1
ATOM 991 C CA . ASN A 1 125 ? 5.802 0.559 -19.939 1.00 86.69 125 ASN A CA 1
ATOM 992 C C . ASN A 1 125 ? 7.321 0.785 -20.046 1.00 86.69 125 ASN A C 1
ATOM 994 O O . ASN A 1 125 ? 7.751 1.635 -20.819 1.00 86.69 125 ASN A O 1
ATOM 998 N N . TYR A 1 126 ? 8.123 0.075 -19.247 1.00 84.81 126 TYR A N 1
ATOM 999 C CA . TYR A 1 126 ? 9.576 0.265 -19.159 1.00 84.81 126 TYR A CA 1
ATOM 1000 C C . TYR A 1 126 ? 10.368 -1.007 -19.476 1.00 84.81 126 TYR A C 1
ATOM 1002 O O . TYR A 1 126 ? 11.534 -0.922 -19.850 1.00 84.81 126 TYR A O 1
ATOM 1010 N N . PHE A 1 127 ? 9.763 -2.183 -19.311 1.00 81.00 127 PHE A N 1
ATOM 1011 C CA . PHE A 1 127 ? 10.417 -3.457 -19.579 1.00 81.00 127 PHE A CA 1
ATOM 1012 C C . PHE A 1 127 ? 10.252 -3.829 -21.051 1.00 81.00 127 PHE A C 1
ATOM 1014 O O . PHE A 1 127 ? 9.135 -4.047 -21.519 1.00 81.00 127 PHE A O 1
ATOM 1021 N N . THR A 1 128 ? 11.373 -3.946 -21.766 1.00 87.88 128 THR A N 1
ATOM 1022 C CA . THR A 1 128 ? 11.386 -4.637 -23.060 1.00 87.88 128 THR A CA 1
ATOM 1023 C C . THR A 1 128 ? 11.163 -6.140 -22.841 1.00 87.88 128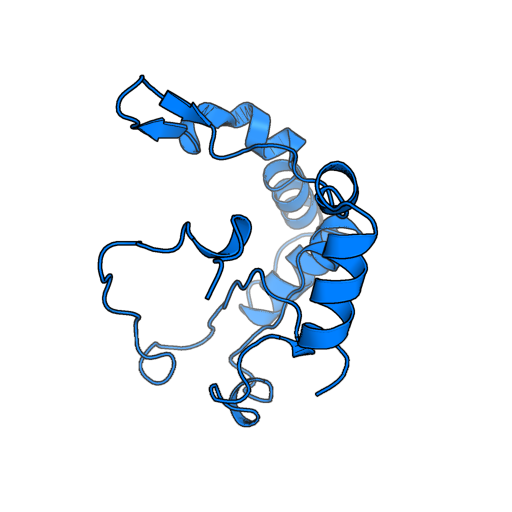 THR A C 1
ATOM 1025 O O . THR A 1 128 ? 11.411 -6.631 -21.730 1.00 87.88 128 THR A O 1
ATOM 1028 N N . PRO A 1 129 ? 10.721 -6.895 -23.863 1.00 87.94 129 PRO A N 1
ATOM 1029 C CA . PRO A 1 129 ? 10.551 -8.344 -23.748 1.00 87.94 129 PRO A CA 1
ATOM 1030 C C . PRO A 1 129 ? 11.806 -9.053 -23.217 1.00 87.94 129 PRO A C 1
ATOM 1032 O O . PRO A 1 129 ? 11.717 -9.878 -22.313 1.00 87.94 129 PRO A O 1
ATOM 1035 N N . GLU A 1 130 ? 12.993 -8.648 -23.672 1.00 85.62 130 GLU A N 1
ATOM 1036 C CA . GLU A 1 130 ? 14.270 -9.243 -23.262 1.00 85.62 130 GLU A CA 1
ATOM 1037 C C . GLU A 1 130 ? 14.587 -8.978 -21.783 1.00 85.62 130 GLU A C 1
ATOM 1039 O O . GLU A 1 130 ? 15.130 -9.843 -21.085 1.00 85.62 130 GLU A O 1
ATOM 1044 N N . LEU A 1 131 ? 14.256 -7.779 -21.288 1.00 83.81 131 LEU A N 1
ATOM 1045 C CA . LEU A 1 131 ? 14.413 -7.424 -19.877 1.00 83.81 131 LEU A CA 1
ATOM 1046 C C . LEU A 1 131 ? 13.414 -8.170 -18.998 1.00 83.81 131 LEU A C 1
ATOM 1048 O O . LEU A 1 131 ? 13.793 -8.608 -17.910 1.00 83.81 131 LEU A O 1
ATOM 1052 N N . ASN A 1 132 ? 12.177 -8.337 -19.470 1.00 82.69 132 ASN A N 1
ATOM 1053 C CA . ASN A 1 132 ? 11.169 -9.119 -18.769 1.00 82.69 132 ASN A CA 1
ATOM 1054 C C . ASN A 1 132 ? 11.602 -10.582 -18.643 1.00 82.69 132 ASN A C 1
ATOM 1056 O O . ASN A 1 132 ? 11.692 -11.089 -17.532 1.00 82.69 132 ASN A O 1
ATOM 1060 N N . ASP A 1 133 ? 12.018 -11.212 -19.741 1.00 82.81 133 ASP A N 1
ATOM 1061 C CA . ASP A 1 133 ? 12.498 -12.596 -19.729 1.00 82.81 133 ASP A CA 1
ATOM 1062 C C . ASP A 1 133 ? 13.717 -12.779 -18.816 1.00 82.81 133 ASP A C 1
ATOM 1064 O O . ASP A 1 133 ? 13.850 -13.778 -18.102 1.00 82.81 133 ASP A O 1
ATOM 1068 N N . ARG A 1 134 ? 14.643 -11.811 -18.821 1.00 81.38 134 ARG A N 1
ATOM 1069 C CA . ARG A 1 134 ? 15.809 -11.830 -17.928 1.00 81.38 134 ARG A CA 1
ATOM 1070 C C . ARG A 1 134 ? 15.400 -11.706 -16.462 1.00 81.38 134 ARG A C 1
ATOM 1072 O O . ARG A 1 134 ? 16.022 -12.360 -15.623 1.00 81.38 134 ARG A O 1
ATOM 1079 N N . PHE A 1 135 ? 14.427 -10.852 -16.154 1.00 79.81 135 PHE A N 1
ATOM 1080 C CA . PHE A 1 135 ? 13.893 -10.693 -14.806 1.00 79.81 135 PHE A CA 1
ATOM 1081 C C . PHE A 1 135 ? 13.174 -11.967 -14.360 1.00 79.81 135 PHE A C 1
ATOM 1083 O O . PHE A 1 135 ? 13.491 -12.495 -13.293 1.00 79.81 135 PHE A O 1
ATOM 1090 N N . ASP A 1 136 ? 12.316 -12.523 -15.214 1.00 78.19 136 ASP A N 1
ATOM 1091 C CA . ASP A 1 136 ? 11.514 -13.698 -14.897 1.00 78.19 136 ASP A CA 1
ATOM 1092 C C . ASP A 1 136 ? 12.387 -14.923 -14.607 1.00 78.19 136 ASP A C 1
ATOM 1094 O O . ASP A 1 136 ? 12.197 -15.595 -13.592 1.00 78.19 136 ASP A O 1
ATOM 1098 N N . ARG A 1 137 ? 13.437 -15.150 -15.409 1.00 76.62 137 ARG A N 1
ATOM 1099 C CA . ARG A 1 137 ? 14.430 -16.204 -15.134 1.00 76.62 137 ARG A CA 1
ATOM 1100 C C . ARG A 1 137 ? 15.115 -16.047 -13.777 1.00 76.62 137 ARG A C 1
ATOM 1102 O O . ARG A 1 137 ? 15.451 -17.038 -13.145 1.00 76.62 137 ARG A O 1
ATOM 1109 N N . LYS A 1 138 ? 15.369 -14.817 -13.324 1.00 77.38 138 LYS A N 1
ATOM 1110 C CA . LYS A 1 138 ? 16.073 -14.582 -12.054 1.00 77.38 138 LYS A CA 1
ATOM 1111 C C . LYS A 1 138 ? 15.168 -14.681 -10.833 1.00 77.38 138 LYS A C 1
ATOM 1113 O O . LYS A 1 138 ? 15.634 -15.128 -9.788 1.00 77.38 138 LYS A O 1
ATOM 1118 N N . CYS A 1 139 ? 13.929 -14.218 -10.950 1.00 64.62 139 CYS A N 1
ATOM 1119 C CA . CYS A 1 139 ? 13.005 -14.108 -9.825 1.00 64.62 139 CYS A CA 1
ATOM 1120 C C . CYS A 1 139 ? 12.113 -15.340 -9.646 1.00 64.62 139 CYS A C 1
ATOM 1122 O O . CYS A 1 139 ? 11.686 -15.580 -8.524 1.00 64.62 139 CYS A O 1
ATOM 1124 N N . TRP A 1 140 ? 11.859 -16.121 -10.704 1.00 59.47 140 TRP A N 1
ATOM 1125 C CA . TRP A 1 140 ? 10.887 -17.224 -10.668 1.00 59.47 140 TRP A CA 1
ATOM 1126 C C . TRP A 1 140 ? 11.470 -18.622 -10.912 1.00 59.47 140 TRP A C 1
ATOM 1128 O O . TRP A 1 140 ? 10.734 -19.597 -10.814 1.00 59.47 140 TRP A O 1
ATOM 1138 N N . GLN A 1 141 ? 12.763 -18.756 -11.233 1.00 52.66 141 GLN A N 1
ATOM 1139 C CA . GLN A 1 141 ? 13.397 -20.062 -11.502 1.00 52.66 141 GLN A CA 1
ATOM 1140 C C . GLN A 1 141 ? 14.408 -20.509 -10.423 1.00 52.66 141 GLN A C 1
ATOM 1142 O O . GLN A 1 141 ? 15.262 -21.340 -10.722 1.00 52.66 141 GLN A O 1
ATOM 1147 N N . ASN A 1 142 ? 14.320 -19.983 -9.190 1.00 40.94 142 ASN A N 1
ATOM 1148 C CA . ASN A 1 142 ? 15.134 -20.416 -8.037 1.00 40.94 142 ASN A CA 1
ATOM 1149 C C . ASN A 1 142 ? 14.289 -20.998 -6.899 1.00 40.94 142 ASN A C 1
ATOM 1151 O O . ASN A 1 142 ? 13.408 -20.270 -6.387 1.00 40.94 142 ASN A O 1
#

InterPro domains:
  IPR000863 Sulfotransferase domain [PF00685] (48-139)
  IPR027417 P-loop containing nucleoside triphosphate hydrola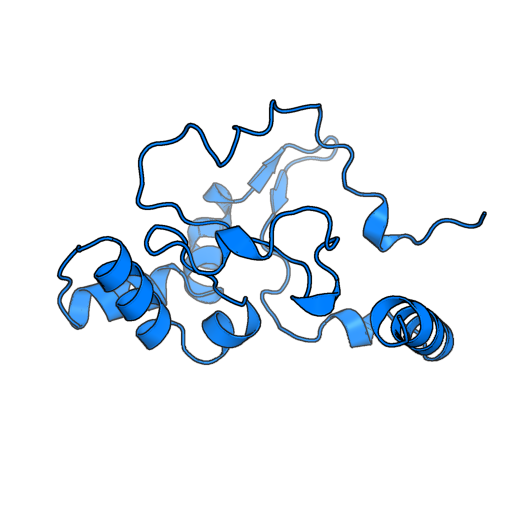se [G3DSA:3.40.50.300] (42-142)
  IPR027417 P-loop containing nucleoside triphosphate hydrolase [SSF52540] (2-139)

Mean predicted aligned error: 11.73 Å

Sequence (142 aa):
MERVPFLELATNPHVPQADIKTLPGPRIIKHHLLYDVIPKGANEKTLDDPNVLFIKYEDLRKDLVSHVRMIANFLNQPLSDDLINRIAEQCSFSGMKKNASSFSMPTKEGEASFLRKGVVGDWRNYFTPELNDRFDRKCWQN

Foldseek 3Di:
DDDDVVVPPPPPPCDPDPDPVPDDFQDEDDDDDDPLPPPPPPDPPVVPPLSYDDDDLVVCLVPVLVVLVVVCVSVVHDDDSVVSVVVSCCPDLVNVVVVQVVQWDQDPVGTDGPRDPSDPPCVVVVDDPVNVVVVCCVRPVD

Solvent-accessible surface area (backbone atoms only — not comparable to full-atom values): 9293 Å² total; per-residue (Å²): 134,89,81,61,82,86,74,67,83,71,78,63,75,89,65,83,75,75,60,88,83,74,63,78,74,73,42,82,64,88,67,92,66,58,79,83,63,49,66,86,86,71,50,85,74,54,69,77,32,94,48,43,55,87,67,56,70,67,54,42,70,75,42,39,49,64,46,49,49,51,53,30,57,70,69,72,44,93,70,54,72,69,55,38,50,50,50,34,48,48,71,29,66,73,38,43,56,77,49,39,78,86,41,49,42,87,48,101,90,46,77,44,67,71,75,81,81,86,67,85,72,63,60,69,81,73,48,50,72,70,55,44,54,55,47,47,56,66,61,71,72,118

pLDDT: mean 73.02, std 19.07, range [37.34, 96.69]

Radius of gyration: 18.19 Å; Cα contacts (8 Å, |Δi|>4): 78; chains: 1; bounding box: 46×43×45 Å

Organism: NCBI:txid174260

Secondary structure (DSSP, 8-state):
----TTSS-----------TTTSPSSEE----S-GGGS-TTS-HHHHS-TTEE---HHHHHH-HHHHHHHHHHHTT----HHHHHHHHHHHSHHHHHHTGGGGEEEETTEEEES-----TTGGGGT--HHHHHHHHHHHH--